Protein AF-A0A0E0MEK2-F1 (afdb_monomer_lite)

InterPro domains:
  IPR038765 Papain-like cysteine peptidase superfamily [SSF54001] (9-73)

Radius of gyration: 19.3 Å; chains: 1; bounding box: 41×40×50 Å

Secondary structure (DSSP, 8-state):
-HIIIIITT-S--STT--------PPPSSGGGHHHHHHHHHHH--SSS-----GGGHHHHHHHHHHHHHT-TT-SS-HHHHHTT-S--TT---

pLDDT: mean 82.08, std 12.11, range [51.38, 95.19]

Organism: Oryza punctata (NCBI:txid4537)

Structure (mmCIF, N/CA/C/O backbone):
data_AF-A0A0E0MEK2-F1
#
_entry.id   AF-A0A0E0MEK2-F1
#
loop_
_atom_site.group_PDB
_atom_site.id
_atom_site.type_symbol
_atom_site.label_atom_id
_atom_site.label_alt_id
_atom_site.label_comp_id
_atom_site.label_asym_id
_atom_site.label_entity_id
_atom_site.label_seq_id
_atom_site.pdbx_PDB_ins_code
_atom_site.Cartn_x
_atom_site.Cartn_y
_atom_site.Cartn_z
_atom_site.occupancy
_atom_site.B_iso_or_equiv
_atom_site.auth_seq_id
_atom_site.auth_comp_id
_atom_site.auth_asym_id
_atom_site.auth_atom_id
_atom_site.pdbx_PDB_model_num
ATOM 1 N N . MET A 1 1 ? 8.081 19.210 16.346 1.00 53.03 1 MET A N 1
ATOM 2 C CA . MET A 1 1 ? 7.521 19.427 14.987 1.00 53.03 1 MET A CA 1
ATOM 3 C C . MET A 1 1 ? 6.023 19.134 14.964 1.00 53.03 1 MET A C 1
ATOM 5 O O . MET A 1 1 ? 5.271 20.027 14.603 1.00 53.03 1 MET A O 1
ATOM 9 N N . TRP A 1 2 ? 5.589 17.962 15.448 1.00 58.62 2 TRP A N 1
ATOM 10 C CA . TRP A 1 2 ? 4.176 17.586 15.629 1.00 58.62 2 TRP A CA 1
ATOM 11 C C . TRP A 1 2 ? 3.342 18.592 16.443 1.00 58.62 2 TRP A C 1
ATOM 13 O O . TRP A 1 2 ? 2.335 19.090 15.942 1.00 58.62 2 TRP A O 1
ATOM 23 N N . ASP A 1 3 ? 3.812 18.985 17.633 1.00 63.25 3 ASP A N 1
ATOM 24 C CA . ASP A 1 3 ? 3.083 19.932 18.499 1.00 63.25 3 ASP A CA 1
ATOM 25 C C . ASP A 1 3 ? 2.894 21.309 17.861 1.00 63.25 3 ASP A C 1
ATOM 27 O O . ASP A 1 3 ? 1.863 21.962 18.014 1.00 63.25 3 ASP A O 1
ATOM 31 N N . ARG A 1 4 ? 3.900 21.738 17.094 1.00 64.69 4 ARG A N 1
ATOM 32 C CA . ARG A 1 4 ? 3.922 23.051 16.450 1.00 64.69 4 ARG A CA 1
ATOM 33 C C . ARG A 1 4 ? 2.959 23.126 15.260 1.00 64.69 4 ARG A C 1
ATOM 35 O O . ARG A 1 4 ? 2.414 24.197 15.022 1.00 64.69 4 ARG A O 1
ATOM 42 N N . VAL A 1 5 ? 2.780 22.026 14.524 1.00 65.50 5 VAL A N 1
ATOM 43 C CA . VAL A 1 5 ? 2.014 21.994 13.264 1.00 65.50 5 VAL A CA 1
ATOM 44 C C . VAL A 1 5 ? 0.569 21.532 13.472 1.00 65.50 5 VAL A C 1
ATOM 46 O O . VAL A 1 5 ? -0.328 22.108 12.870 1.00 65.50 5 VAL A O 1
ATOM 49 N N . TYR A 1 6 ? 0.323 20.544 14.339 1.00 63.66 6 TYR A N 1
ATOM 50 C CA . TYR A 1 6 ? -0.995 19.902 14.449 1.00 63.66 6 TYR A CA 1
ATOM 51 C C . TYR A 1 6 ? -1.718 20.164 15.775 1.00 63.66 6 TYR A C 1
ATOM 53 O O . TYR A 1 6 ? -2.938 20.309 15.787 1.00 63.66 6 TYR A O 1
ATOM 61 N N . MET A 1 7 ? -1.002 20.259 16.902 1.00 62.03 7 MET A N 1
ATOM 62 C CA . MET A 1 7 ? -1.658 20.422 18.211 1.00 62.03 7 MET A CA 1
ATOM 63 C C . MET A 1 7 ? -2.117 21.862 18.475 1.00 62.03 7 MET A C 1
ATOM 65 O O . MET A 1 7 ? -3.088 22.069 19.192 1.00 62.03 7 MET A O 1
ATOM 69 N N . ARG A 1 8 ? -1.468 22.868 17.871 1.00 65.56 8 ARG A N 1
ATOM 70 C CA . ARG A 1 8 ? -1.746 24.288 18.156 1.00 65.56 8 ARG A CA 1
ATOM 71 C C . ARG A 1 8 ? -3.130 24.770 17.688 1.00 65.56 8 ARG A C 1
ATOM 73 O O . ARG A 1 8 ? -3.636 25.748 18.227 1.00 65.56 8 ARG A O 1
ATOM 80 N N . SER A 1 9 ? -3.731 24.101 16.704 1.00 67.19 9 SER A N 1
ATOM 81 C CA . SER A 1 9 ? -5.062 24.409 16.148 1.00 67.19 9 SER A CA 1
ATOM 82 C C . SER A 1 9 ? -6.107 23.317 16.414 1.00 67.19 9 SER A C 1
ATOM 84 O O . SER A 1 9 ? -7.297 23.529 16.171 1.00 67.19 9 SER A O 1
ATOM 86 N N . SER A 1 10 ? -5.695 22.151 16.919 1.00 69.69 10 SER A N 1
ATOM 87 C CA . SER A 1 10 ? -6.596 21.033 17.190 1.00 69.69 10 SER A CA 1
ATOM 88 C C . SER A 1 10 ? -7.266 21.180 18.557 1.00 69.69 10 SER A C 1
ATOM 90 O O . SER A 1 10 ? -6.603 21.262 19.585 1.00 69.69 10 SER A O 1
ATOM 92 N N . LYS A 1 11 ? -8.603 21.110 18.589 1.00 72.94 11 LYS A N 1
ATOM 93 C CA . LYS A 1 11 ? -9.381 20.961 19.838 1.00 72.94 11 LYS A CA 1
ATOM 94 C C . LYS A 1 11 ? -9.341 19.532 20.399 1.0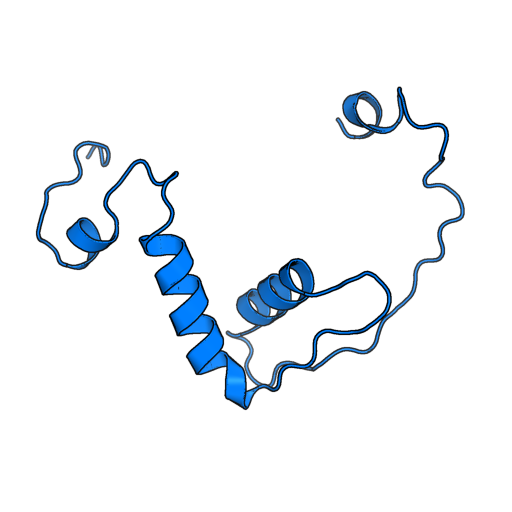0 72.94 11 LYS A C 1
ATOM 96 O O . LYS A 1 11 ? -9.966 19.252 21.419 1.00 72.94 11 LYS A O 1
ATOM 101 N N . LYS A 1 12 ? -8.690 18.603 19.694 1.00 72.25 12 LYS A N 1
ATOM 102 C CA . LYS A 1 12 ? -8.588 17.190 20.059 1.00 72.25 12 LYS A CA 1
ATOM 103 C C . LYS A 1 12 ? -7.169 16.894 20.517 1.00 72.25 12 LYS A C 1
ATOM 105 O O . LYS A 1 12 ? -6.205 17.154 19.797 1.00 72.25 12 LYS A O 1
ATOM 110 N N . THR A 1 13 ? -7.081 16.359 21.723 1.00 73.06 13 THR A N 1
ATOM 111 C CA . THR A 1 13 ? -5.845 15.880 22.331 1.00 73.06 13 THR A CA 1
ATOM 112 C C . THR A 1 13 ? -5.592 14.451 21.826 1.00 73.06 13 THR A C 1
ATOM 114 O O . THR A 1 13 ? -6.552 13.736 21.550 1.00 73.06 13 THR A O 1
ATOM 117 N N . ILE A 1 14 ? -4.333 14.040 21.641 1.00 76.62 14 ILE A N 1
ATOM 118 C CA . ILE A 1 14 ? -4.005 12.641 21.284 1.00 76.62 14 ILE A CA 1
ATOM 119 C C . ILE A 1 14 ? -3.971 11.730 22.519 1.00 76.62 14 ILE A C 1
ATOM 121 O O . ILE A 1 14 ? -3.830 10.514 22.411 1.00 76.62 14 ILE A O 1
ATOM 125 N N . GLN A 1 15 ? -4.060 12.326 23.706 1.00 78.94 15 GLN A N 1
ATOM 126 C CA . GLN A 1 15 ? -4.085 11.626 24.976 1.00 78.94 15 GLN A CA 1
ATOM 127 C C . GLN A 1 15 ? -5.376 10.798 25.072 1.00 78.94 15 GLN A C 1
ATOM 129 O O . GLN A 1 15 ? -6.436 11.229 24.622 1.00 78.94 15 GLN A O 1
ATOM 134 N N . ASN A 1 16 ? -5.285 9.616 25.684 1.00 83.25 16 ASN A N 1
ATOM 135 C CA . ASN A 1 16 ? -6.395 8.672 25.889 1.00 83.25 16 ASN A CA 1
ATOM 136 C C . ASN A 1 16 ? -6.936 7.974 24.626 1.00 83.25 16 ASN A C 1
ATOM 138 O O . ASN A 1 16 ? -7.995 7.352 24.692 1.00 83.25 16 ASN A O 1
ATOM 142 N N . TYR A 1 17 ? -6.227 8.020 23.494 1.00 83.50 17 TYR A N 1
ATOM 143 C CA . TYR A 1 17 ? -6.532 7.108 22.389 1.00 83.50 17 TYR A CA 1
ATOM 144 C C . TYR A 1 17 ? -6.060 5.690 22.737 1.00 83.50 17 TYR A C 1
ATOM 146 O O . TYR A 1 17 ? -4.914 5.523 23.164 1.00 83.50 17 TYR A O 1
ATOM 154 N N . PRO A 1 18 ? -6.911 4.664 22.564 1.00 86.50 18 PRO A N 1
ATOM 155 C CA . PRO A 1 18 ? -6.511 3.294 22.828 1.00 86.50 18 PRO A CA 1
ATOM 156 C C . PRO A 1 18 ? -5.466 2.844 21.804 1.00 86.50 18 PRO A C 1
ATOM 158 O O . PRO A 1 18 ? -5.620 3.055 20.600 1.00 86.50 18 PRO A O 1
ATOM 161 N N . LEU A 1 19 ? -4.416 2.183 22.289 1.00 87.75 19 LEU A N 1
ATOM 162 C CA . LEU A 1 19 ? -3.521 1.411 21.437 1.00 87.75 19 LEU A CA 1
ATOM 163 C C . LEU A 1 19 ? -4.178 0.059 21.191 1.00 87.75 19 LEU A C 1
ATOM 165 O O . LEU A 1 19 ? -4.330 -0.740 22.114 1.00 87.75 19 LEU A O 1
ATOM 169 N N . ILE A 1 20 ? -4.597 -0.171 19.953 1.00 87.81 20 ILE A N 1
ATOM 170 C CA . ILE A 1 20 ? -5.238 -1.417 19.543 1.00 87.81 20 ILE A CA 1
ATOM 171 C C . ILE A 1 20 ? -4.312 -2.191 18.613 1.00 87.81 20 ILE A C 1
ATOM 173 O O . ILE A 1 20 ? -3.673 -1.615 17.732 1.00 87.81 20 ILE A O 1
ATOM 177 N N . PHE A 1 21 ? -4.249 -3.503 18.815 1.00 87.38 21 PHE A N 1
ATOM 178 C CA . PHE A 1 21 ? -3.633 -4.419 17.865 1.00 87.38 21 PHE A CA 1
ATOM 179 C C . PHE A 1 21 ? -4.719 -4.913 16.916 1.00 87.38 21 PHE A C 1
ATOM 181 O O . PHE A 1 21 ? -5.765 -5.381 17.363 1.00 87.38 21 PHE A O 1
ATOM 188 N N . ILE A 1 22 ? -4.490 -4.768 15.615 1.00 85.81 22 ILE A N 1
ATOM 189 C CA . ILE A 1 22 ? -5.440 -5.180 14.584 1.00 85.81 22 ILE A CA 1
ATOM 190 C C . ILE A 1 22 ? -4.814 -6.347 13.827 1.00 85.81 22 ILE A C 1
ATOM 192 O O . ILE A 1 22 ? -3.766 -6.190 13.199 1.00 85.81 22 ILE A O 1
ATOM 196 N N . ASP A 1 23 ? -5.455 -7.511 13.891 1.00 85.75 23 ASP A N 1
ATOM 197 C CA . ASP A 1 23 ? -5.008 -8.706 13.178 1.00 85.75 23 ASP A CA 1
ATOM 198 C C . ASP A 1 23 ? -5.308 -8.585 11.684 1.00 85.75 23 ASP A C 1
ATOM 200 O O . ASP A 1 23 ? -6.456 -8.691 11.263 1.00 85.75 23 ASP A O 1
ATOM 204 N N . GLY A 1 24 ? -4.266 -8.362 10.880 1.00 82.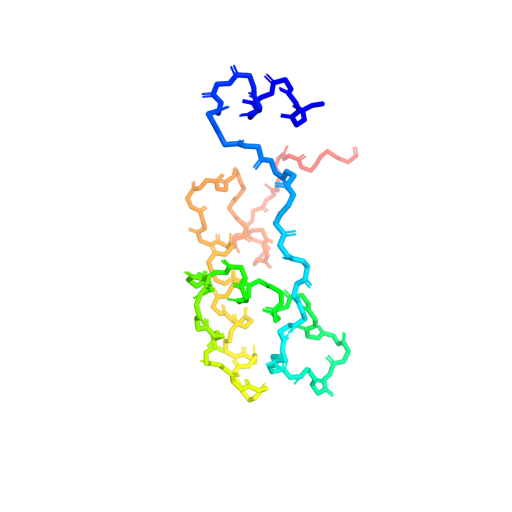44 24 GLY A N 1
ATOM 205 C CA . GLY A 1 24 ? -4.364 -8.225 9.428 1.00 82.44 24 GLY A CA 1
ATOM 206 C C . GLY A 1 24 ? -3.826 -9.416 8.627 1.00 82.44 24 GLY A C 1
ATOM 207 O O . GLY A 1 24 ? -3.203 -10.325 9.188 1.00 82.44 24 GLY A O 1
ATOM 208 N N . PRO A 1 25 ? -4.018 -9.390 7.292 1.00 84.50 25 PRO A N 1
ATOM 209 C CA . PRO A 1 25 ? -3.359 -10.299 6.361 1.00 84.50 25 PRO A CA 1
ATOM 210 C C . PRO A 1 25 ? -1.858 -10.431 6.646 1.00 84.50 25 PRO A C 1
ATOM 212 O O . PRO A 1 25 ? -1.112 -9.448 6.615 1.00 84.50 25 PRO A O 1
ATOM 215 N N .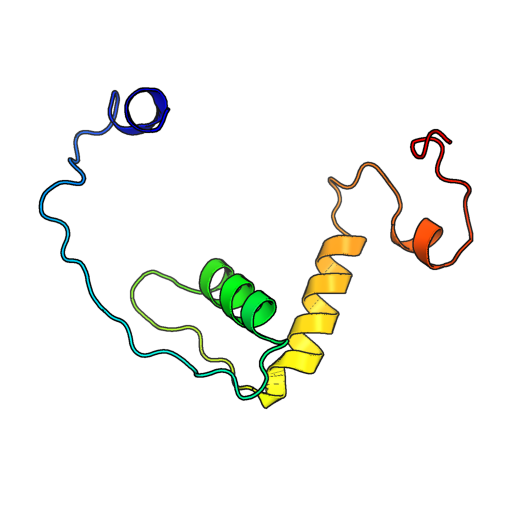 LYS A 1 26 ? -1.405 -11.660 6.909 1.00 86.19 26 LYS A N 1
ATOM 216 C CA . LYS A 1 26 ? 0.013 -11.964 7.128 1.00 86.19 26 LYS A CA 1
ATOM 217 C C . LYS A 1 26 ? 0.709 -12.141 5.784 1.00 86.19 26 LYS A C 1
ATOM 219 O O . LYS A 1 26 ? 0.178 -12.774 4.874 1.00 86.19 26 LYS A O 1
ATOM 224 N N . GLN A 1 27 ? 1.909 -11.587 5.667 1.00 87.50 27 GLN A N 1
ATOM 225 C CA . GLN A 1 27 ? 2.763 -11.843 4.514 1.00 87.50 27 GLN A CA 1
ATOM 226 C C . GLN A 1 27 ? 3.319 -13.270 4.571 1.00 87.50 27 GLN A C 1
ATOM 228 O O . GLN A 1 27 ? 3.748 -13.737 5.627 1.00 87.50 27 GLN A O 1
ATOM 233 N N . ASP A 1 28 ? 3.358 -13.935 3.426 1.00 88.56 28 ASP A N 1
ATOM 234 C CA . ASP A 1 28 ? 3.971 -15.253 3.234 1.00 88.56 28 ASP A CA 1
ATOM 235 C C . ASP A 1 28 ? 5.444 -15.158 2.787 1.00 88.56 28 ASP A C 1
ATOM 237 O O . ASP A 1 28 ? 6.187 -16.137 2.837 1.00 88.56 28 ASP A O 1
ATOM 241 N N . ASN A 1 29 ? 5.888 -13.963 2.385 1.00 89.31 29 ASN A N 1
ATOM 242 C CA . ASN A 1 29 ? 7.235 -13.688 1.902 1.00 89.31 29 ASN A CA 1
ATOM 243 C C . ASN A 1 29 ? 7.824 -12.438 2.567 1.00 89.31 29 ASN A C 1
ATOM 245 O O . ASN A 1 29 ? 7.239 -11.353 2.541 1.00 89.31 29 ASN A O 1
ATOM 249 N N . ILE A 1 30 ? 9.047 -12.567 3.089 1.00 90.12 30 ILE A N 1
ATOM 250 C CA . ILE A 1 30 ? 9.781 -11.488 3.767 1.00 90.12 30 ILE A CA 1
ATOM 251 C C . ILE A 1 30 ? 9.993 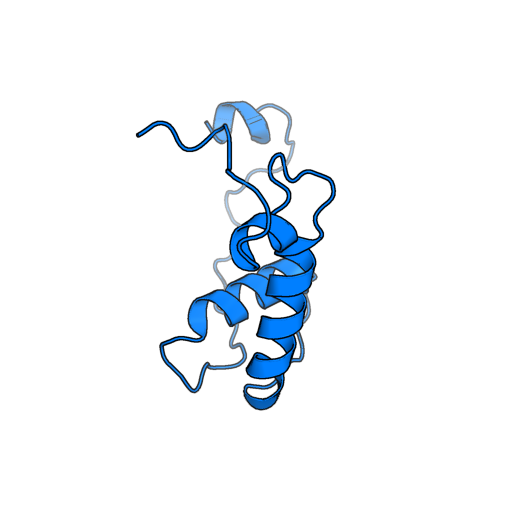-10.242 2.892 1.00 90.12 30 ILE A C 1
ATOM 253 O O . ILE A 1 30 ? 10.123 -9.136 3.409 1.00 90.12 30 ILE A O 1
ATOM 257 N N . ARG A 1 31 ? 10.000 -10.392 1.562 1.00 91.56 31 ARG A N 1
ATOM 258 C CA . ARG A 1 31 ? 10.223 -9.288 0.614 1.00 91.56 31 ARG A CA 1
ATOM 259 C C . ARG A 1 31 ? 8.960 -8.480 0.310 1.00 91.56 31 ARG A C 1
ATOM 261 O O . ARG A 1 31 ? 9.046 -7.499 -0.427 1.00 91.56 31 ARG A O 1
ATOM 268 N N . TYR A 1 32 ? 7.795 -8.886 0.818 1.00 91.31 32 TYR A N 1
ATOM 269 C CA . TYR A 1 32 ? 6.515 -8.248 0.495 1.00 91.31 32 TYR A CA 1
ATOM 270 C C . TYR A 1 32 ? 6.032 -7.230 1.528 1.00 91.31 32 TYR A C 1
ATOM 272 O O . TYR A 1 32 ? 5.076 -6.512 1.241 1.00 91.31 32 TYR A O 1
ATOM 280 N N . CYS A 1 33 ? 6.732 -7.069 2.655 1.00 91.06 33 CYS A N 1
ATOM 281 C CA . CYS A 1 33 ? 6.338 -6.153 3.733 1.00 91.06 33 CYS A CA 1
ATOM 282 C C . CYS A 1 33 ? 6.025 -4.732 3.256 1.00 91.06 33 CYS A C 1
ATOM 284 O O . CYS A 1 33 ? 4.999 -4.167 3.628 1.00 91.06 33 CYS A O 1
ATOM 286 N N . GLY A 1 34 ? 6.851 -4.176 2.366 1.00 92.19 34 GLY A N 1
ATOM 287 C CA . GLY A 1 34 ? 6.628 -2.842 1.809 1.00 92.19 34 GLY A CA 1
ATOM 288 C C . GLY A 1 34 ? 5.334 -2.734 0.998 1.00 92.19 34 GLY A C 1
ATOM 289 O O . GLY A 1 34 ? 4.636 -1.729 1.089 1.00 92.19 34 GLY A O 1
ATOM 290 N N . PHE A 1 35 ? 4.964 -3.775 0.247 1.00 92.06 35 PHE A N 1
ATOM 291 C CA . PHE A 1 35 ? 3.730 -3.776 -0.543 1.00 92.06 35 PHE A CA 1
ATOM 292 C C . PHE A 1 35 ? 2.486 -3.911 0.336 1.00 92.06 35 PHE A C 1
ATOM 294 O O . PHE A 1 35 ? 1.504 -3.214 0.086 1.00 92.06 35 PHE A O 1
ATOM 301 N N . TYR A 1 36 ? 2.548 -4.738 1.385 1.00 91.62 36 TYR A N 1
ATOM 302 C CA . TYR A 1 36 ? 1.484 -4.827 2.389 1.00 91.62 36 TYR A CA 1
ATOM 303 C C . TYR A 1 36 ? 1.286 -3.473 3.073 1.00 91.62 36 TYR A C 1
ATOM 305 O O . TYR A 1 36 ? 0.174 -2.957 3.087 1.00 91.62 36 TYR A O 1
ATOM 313 N N . MET A 1 37 ? 2.368 -2.848 3.552 1.00 91.00 37 MET A N 1
ATOM 314 C CA . MET A 1 37 ? 2.315 -1.527 4.189 1.00 91.00 37 MET A CA 1
ATOM 315 C C . MET A 1 37 ? 1.703 -0.462 3.275 1.00 91.00 37 MET A C 1
ATOM 317 O O . MET A 1 37 ? 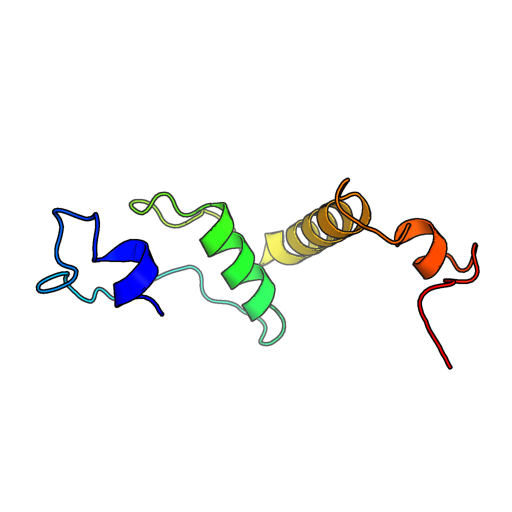0.808 0.264 3.701 1.00 91.00 37 MET A O 1
ATOM 321 N N . LEU A 1 38 ? 2.135 -0.388 2.011 1.00 92.50 38 LEU A N 1
ATOM 322 C CA . LEU A 1 38 ? 1.578 0.567 1.048 1.00 92.50 38 LEU A CA 1
ATOM 323 C C . LEU A 1 38 ? 0.084 0.334 0.805 1.00 92.50 38 LEU A C 1
ATOM 325 O O . LEU A 1 38 ? -0.665 1.299 0.683 1.00 92.50 38 LEU A O 1
ATOM 329 N N . LYS A 1 39 ? -0.365 -0.924 0.769 1.00 90.88 39 LYS A N 1
ATOM 330 C CA . LYS A 1 39 ? -1.784 -1.245 0.592 1.00 90.88 39 LYS A CA 1
ATOM 331 C C . LYS A 1 39 ? -2.623 -0.959 1.822 1.00 90.88 39 LYS A C 1
ATOM 333 O O . LYS A 1 39 ? -3.728 -0.448 1.666 1.00 90.88 39 LYS A O 1
ATOM 338 N N . PHE A 1 40 ? -2.098 -1.211 3.017 1.00 90.06 40 PHE A N 1
ATOM 339 C CA . PHE A 1 40 ? -2.760 -0.798 4.250 1.00 90.06 40 PHE A CA 1
ATOM 340 C C . PHE A 1 40 ? -2.939 0.716 4.302 1.00 90.06 40 PHE A C 1
ATOM 342 O O . PHE A 1 40 ? -4.044 1.180 4.547 1.00 90.06 40 PHE A O 1
ATOM 349 N N . VAL A 1 41 ? -1.900 1.488 3.983 1.00 89.56 41 VAL A N 1
ATOM 350 C CA . VAL A 1 41 ? -2.000 2.955 3.948 1.00 89.56 41 VAL A CA 1
ATOM 351 C C . VAL A 1 41 ? -2.965 3.445 2.862 1.00 89.56 41 VAL A C 1
ATOM 353 O O . VAL A 1 41 ? -3.689 4.407 3.091 1.00 89.56 41 VAL A O 1
ATOM 356 N N . GLU A 1 42 ? -2.990 2.807 1.688 1.00 89.62 42 GLU A N 1
ATOM 357 C CA . GLU A 1 42 ? -3.850 3.226 0.570 1.00 89.62 42 GLU A CA 1
ATOM 358 C C . GLU A 1 42 ? -5.338 2.925 0.806 1.00 89.62 42 GLU A C 1
ATOM 360 O O . GLU A 1 42 ? -6.187 3.688 0.353 1.00 89.62 42 GLU A O 1
ATOM 365 N N . LEU A 1 43 ? -5.664 1.811 1.467 1.00 88.19 43 LEU A N 1
ATOM 366 C CA . LEU A 1 43 ? -7.027 1.269 1.487 1.00 88.19 43 LEU A CA 1
ATOM 367 C C . LEU A 1 43 ? -7.704 1.305 2.861 1.00 88.19 43 LEU A C 1
ATOM 369 O O . LEU A 1 43 ? -8.910 1.082 2.934 1.00 88.19 43 LEU A O 1
ATOM 373 N N . TRP A 1 44 ? -6.967 1.527 3.951 1.00 88.56 44 TRP A N 1
ATOM 374 C CA . TRP A 1 44 ? -7.552 1.463 5.286 1.00 88.56 44 TRP A CA 1
ATOM 375 C C . TRP A 1 44 ? -8.405 2.701 5.586 1.00 88.56 44 TRP A C 1
ATOM 377 O O . TRP A 1 44 ? -7.911 3.824 5.656 1.00 88.56 44 TRP A O 1
ATOM 387 N N . ASP A 1 45 ? -9.696 2.478 5.822 1.00 87.56 45 ASP A N 1
ATOM 388 C CA . ASP A 1 45 ? -10.685 3.507 6.173 1.00 87.56 45 ASP A CA 1
ATOM 389 C C . ASP A 1 45 ? -10.783 3.768 7.693 1.00 87.56 45 ASP A C 1
ATOM 391 O O . ASP A 1 45 ? -11.671 4.487 8.159 1.00 87.56 45 ASP A O 1
ATOM 395 N N . GLY A 1 46 ? -9.898 3.156 8.486 1.00 83.81 46 GLY A N 1
ATOM 396 C CA . GLY A 1 46 ? -9.928 3.190 9.949 1.00 83.81 46 GLY A CA 1
ATOM 397 C C . GLY A 1 46 ? -10.932 2.227 10.595 1.00 83.81 46 GLY A C 1
ATOM 398 O O . GLY A 1 46 ? -10.990 2.169 11.821 1.00 83.81 46 GLY A O 1
ATOM 399 N N . LYS A 1 47 ? -11.709 1.464 9.812 1.00 83.94 47 LYS A N 1
ATOM 400 C CA . LYS A 1 47 ? -12.746 0.539 10.305 1.00 83.94 47 LYS A CA 1
ATOM 401 C C . LYS A 1 47 ? -12.540 -0.891 9.822 1.00 83.94 47 LYS A C 1
ATOM 403 O O . LYS A 1 47 ? -12.611 -1.817 10.622 1.00 83.94 47 LYS A O 1
ATOM 408 N N . GLN A 1 48 ? -12.300 -1.069 8.528 1.00 81.69 48 GLN A N 1
ATOM 409 C CA . GLN A 1 48 ? -12.169 -2.361 7.871 1.00 81.69 48 GLN A CA 1
ATOM 410 C C . GLN A 1 48 ? -10.751 -2.549 7.355 1.00 81.69 48 GLN A C 1
ATOM 412 O O . GLN A 1 48 ? -10.158 -1.656 6.746 1.00 81.69 48 GLN A O 1
ATOM 417 N N . LEU A 1 49 ? -10.208 -3.740 7.588 1.00 83.81 49 LEU A N 1
ATOM 418 C CA . LEU A 1 49 ? -8.941 -4.106 6.988 1.00 83.81 49 LEU A CA 1
ATOM 419 C C . LEU A 1 49 ? -9.105 -4.253 5.473 1.00 83.81 49 LEU A C 1
ATOM 421 O O . LEU A 1 49 ? -10.071 -4.870 5.018 1.00 83.81 49 LEU A O 1
ATOM 425 N N . PRO A 1 50 ? -8.156 -3.729 4.687 1.00 82.31 50 PRO A N 1
ATOM 426 C CA . PRO A 1 50 ? -8.125 -3.947 3.254 1.00 82.31 50 PRO A CA 1
ATOM 427 C C . PRO A 1 50 ? -8.153 -5.433 2.903 1.00 82.31 50 PRO A C 1
ATOM 429 O O . PRO A 1 50 ? -7.333 -6.213 3.388 1.00 82.31 50 PRO A O 1
ATOM 432 N N . ALA A 1 51 ? -9.078 -5.803 2.022 1.00 82.94 51 ALA A N 1
ATOM 433 C CA . ALA A 1 51 ? -9.186 -7.155 1.497 1.00 82.94 51 ALA A CA 1
ATOM 434 C C . ALA A 1 51 ? -8.222 -7.331 0.313 1.00 82.94 51 ALA A C 1
ATOM 436 O O . ALA A 1 51 ? -8.509 -6.901 -0.804 1.00 82.94 51 ALA A O 1
ATOM 437 N N . PHE A 1 52 ? -7.063 -7.935 0.567 1.00 87.50 52 PHE A N 1
ATOM 438 C CA . PHE A 1 52 ? -6.162 -8.451 -0.463 1.00 87.50 52 PHE A CA 1
ATOM 439 C C . PHE A 1 52 ? -5.439 -9.693 0.057 1.00 87.50 52 PHE A C 1
ATOM 441 O O . PHE A 1 52 ? -5.157 -9.812 1.249 1.00 87.50 52 PHE A O 1
ATOM 448 N N . GLU A 1 53 ? -5.123 -10.606 -0.852 1.00 88.62 53 GLU A N 1
ATOM 449 C CA . GLU A 1 53 ? -4.490 -11.885 -0.552 1.00 88.62 53 GLU A CA 1
ATOM 450 C C . GLU A 1 53 ? -3.017 -11.889 -0.994 1.00 88.62 53 GLU A C 1
ATOM 452 O O . GLU A 1 53 ? -2.635 -11.139 -1.902 1.00 88.62 53 GLU A O 1
ATOM 457 N N . PRO A 1 54 ? -2.166 -12.779 -0.447 1.00 88.62 54 PRO A N 1
ATOM 458 C CA . PRO A 1 54 ? -0.777 -12.911 -0.896 1.00 88.62 54 PRO A CA 1
ATOM 459 C C . PRO A 1 54 ? -0.640 -13.134 -2.414 1.00 88.62 54 PRO A C 1
ATOM 461 O O . PRO A 1 54 ? 0.261 -12.592 -3.060 1.00 88.62 54 PRO A O 1
ATOM 464 N N . ARG A 1 55 ? -1.597 -13.849 -3.023 1.00 90.56 55 ARG A N 1
ATOM 465 C CA . ARG A 1 55 ? -1.656 -14.077 -4.480 1.00 90.56 55 ARG A CA 1
ATOM 466 C C . ARG A 1 55 ? -1.840 -12.801 -5.310 1.00 90.56 55 ARG A C 1
ATOM 468 O O . ARG A 1 55 ? -1.514 -12.804 -6.495 1.00 90.56 55 ARG A O 1
ATOM 475 N N . ASP A 1 56 ? -2.332 -11.717 -4.711 1.00 92.00 56 ASP A N 1
ATOM 476 C CA . ASP A 1 56 ? -2.567 -10.444 -5.398 1.00 92.00 56 ASP A CA 1
ATOM 477 C C . ASP A 1 56 ? -1.293 -9.588 -5.471 1.00 92.00 56 ASP A C 1
ATOM 479 O O . ASP A 1 56 ? -1.184 -8.685 -6.309 1.00 92.00 56 ASP A O 1
ATOM 483 N N . ILE A 1 57 ? -0.290 -9.887 -4.637 1.00 92.25 57 ILE A N 1
ATOM 484 C CA . ILE A 1 57 ? 0.939 -9.097 -4.496 1.00 92.25 57 ILE A CA 1
ATOM 485 C C . ILE A 1 57 ? 1.702 -8.900 -5.814 1.00 92.25 57 ILE A C 1
ATOM 487 O O . ILE A 1 57 ? 2.125 -7.769 -6.082 1.00 92.25 57 ILE A O 1
ATOM 491 N N . PRO A 1 58 ? 1.859 -9.908 -6.696 1.00 93.25 58 PRO A N 1
ATOM 492 C CA . PRO A 1 58 ? 2.496 -9.698 -7.994 1.00 93.25 58 PRO A CA 1
ATOM 493 C C . PRO A 1 58 ? 1.797 -8.631 -8.849 1.00 93.25 58 PRO A C 1
ATOM 495 O O . PRO A 1 58 ? 2.466 -7.832 -9.508 1.00 93.25 58 PRO A O 1
ATOM 498 N N . ASN A 1 59 ? 0.463 -8.577 -8.821 1.00 95.19 59 ASN A N 1
ATOM 499 C CA . ASN A 1 59 ? -0.312 -7.583 -9.565 1.00 95.19 59 ASN A CA 1
ATOM 500 C C . ASN A 1 59 ? -0.278 -6.217 -8.876 1.00 95.19 59 ASN A C 1
ATOM 502 O O . ASN A 1 59 ? -0.089 -5.198 -9.539 1.00 95.19 59 ASN A O 1
ATOM 506 N N . ILE A 1 60 ? -0.354 -6.193 -7.544 1.00 93.56 60 ILE A N 1
ATOM 507 C CA . ILE A 1 60 ? -0.171 -4.984 -6.735 1.00 93.56 60 ILE A CA 1
ATOM 508 C C . ILE A 1 60 ? 1.180 -4.329 -7.040 1.00 93.56 60 ILE A C 1
ATOM 510 O O . ILE A 1 60 ? 1.231 -3.126 -7.290 1.00 93.56 60 ILE A O 1
ATOM 514 N N . LYS A 1 61 ? 2.263 -5.111 -7.105 1.00 94.31 61 LYS A N 1
ATOM 515 C CA . LYS A 1 61 ? 3.600 -4.625 -7.470 1.00 94.31 61 LYS A CA 1
ATOM 516 C C . LYS A 1 61 ? 3.606 -3.964 -8.850 1.00 94.31 61 LYS A C 1
ATOM 518 O O . LYS A 1 61 ? 4.149 -2.871 -8.987 1.00 94.31 61 LYS A O 1
ATOM 523 N N . LYS A 1 62 ? 2.994 -4.600 -9.858 1.00 94.69 62 LYS A N 1
ATOM 524 C CA . LYS A 1 62 ? 2.884 -4.052 -11.225 1.00 94.69 62 LYS A CA 1
ATOM 525 C C . LYS A 1 62 ? 2.106 -2.732 -11.253 1.00 94.69 62 LYS A C 1
ATOM 527 O O . LYS A 1 62 ? 2.522 -1.787 -11.917 1.00 94.69 62 LYS A O 1
ATOM 532 N N . LEU A 1 63 ? 1.007 -2.643 -10.509 1.00 94.25 63 LEU A N 1
ATOM 533 C CA . LEU A 1 63 ? 0.198 -1.424 -10.437 1.00 94.25 63 LEU A CA 1
ATOM 534 C C . LEU A 1 63 ? 0.939 -0.292 -9.723 1.00 94.25 63 LEU A C 1
ATOM 536 O O . LEU A 1 63 ? 0.921 0.841 -10.196 1.00 94.25 63 LEU A O 1
ATOM 540 N N . LEU A 1 64 ? 1.608 -0.589 -8.607 1.00 93.25 64 LEU A N 1
ATOM 541 C CA . LEU A 1 64 ? 2.361 0.406 -7.846 1.00 93.25 64 LEU A CA 1
ATOM 542 C C . LEU A 1 64 ? 3.554 0.937 -8.639 1.00 93.25 64 LEU A C 1
ATOM 544 O O . LEU A 1 64 ? 3.748 2.149 -8.676 1.00 93.25 64 LEU A O 1
ATOM 548 N N . ILE A 1 65 ? 4.308 0.067 -9.324 1.00 92.50 65 ILE A N 1
ATOM 549 C CA . ILE A 1 65 ? 5.412 0.536 -10.166 1.00 92.50 65 ILE A CA 1
ATOM 550 C C . ILE A 1 65 ? 4.886 1.368 -11.337 1.00 92.50 65 ILE A C 1
ATOM 552 O O . ILE A 1 65 ? 5.424 2.435 -11.598 1.00 92.50 65 ILE A O 1
ATOM 556 N N . HIS A 1 66 ? 3.789 0.962 -11.982 1.00 92.31 66 HIS A N 1
ATOM 557 C CA . HIS A 1 66 ? 3.183 1.762 -13.044 1.00 92.31 66 HIS A CA 1
ATOM 558 C C . HIS A 1 66 ? 2.764 3.146 -12.531 1.00 92.31 66 HIS A C 1
ATOM 560 O O . HIS A 1 66 ? 3.158 4.147 -13.120 1.00 92.31 66 HIS A O 1
ATOM 566 N N . LYS A 1 67 ? 2.038 3.214 -11.403 1.00 92.44 67 LYS A N 1
ATOM 567 C CA . LYS A 1 67 ? 1.644 4.478 -10.755 1.00 92.44 67 LYS A CA 1
ATOM 568 C C . LYS A 1 67 ? 2.854 5.361 -10.444 1.00 92.44 67 LYS A C 1
ATOM 570 O O . LYS A 1 67 ? 2.805 6.556 -10.708 1.00 92.44 67 LYS A O 1
ATOM 575 N N . MET A 1 68 ? 3.928 4.778 -9.907 1.00 91.69 68 MET A N 1
ATOM 576 C CA . MET A 1 68 ? 5.170 5.494 -9.610 1.00 91.69 68 MET A CA 1
ATOM 577 C C . MET A 1 68 ? 5.795 6.066 -10.884 1.00 91.69 68 MET A C 1
ATOM 579 O O . MET A 1 68 ? 6.170 7.231 -10.909 1.00 91.69 68 MET A O 1
ATOM 583 N N . LEU A 1 69 ? 5.887 5.269 -11.950 1.00 92.06 69 LEU A N 1
ATOM 584 C CA . LEU A 1 69 ? 6.515 5.666 -13.209 1.00 92.06 69 LEU A CA 1
ATOM 585 C C . LEU A 1 69 ? 5.694 6.705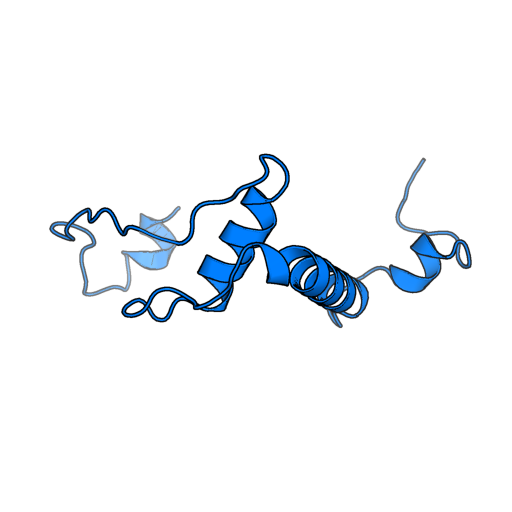 -13.979 1.00 92.06 69 LEU A C 1
ATOM 587 O O . LEU A 1 69 ? 6.268 7.604 -14.591 1.00 92.06 69 LEU A O 1
ATOM 591 N N . SER A 1 70 ? 4.365 6.610 -13.925 1.00 89.31 70 SER A N 1
ATOM 592 C CA . SER A 1 70 ? 3.439 7.503 -14.625 1.00 89.31 70 SER A CA 1
ATOM 593 C C . SER A 1 70 ? 2.997 8.711 -13.792 1.00 89.31 70 SER A C 1
ATOM 595 O O . SER A 1 70 ? 2.083 9.427 -14.201 1.00 89.31 70 SER A O 1
ATOM 597 N N . PHE A 1 71 ? 3.563 8.922 -12.601 1.00 93.69 71 PHE A N 1
ATOM 598 C CA . PHE A 1 71 ? 3.143 10.012 -11.728 1.00 93.69 71 PHE A CA 1
ATOM 599 C C . PHE A 1 71 ? 3.468 11.375 -12.356 1.00 93.69 71 PHE A C 1
ATOM 601 O O . PHE A 1 71 ? 4.619 11.670 -12.667 1.00 93.69 71 PHE A O 1
ATOM 608 N N . GLN A 1 72 ? 2.453 12.230 -12.513 1.00 90.69 72 GLN A N 1
ATOM 609 C CA . GLN A 1 72 ? 2.588 13.539 -13.170 1.00 90.69 72 GLN A CA 1
ATOM 610 C C . GLN A 1 72 ? 3.533 14.499 -12.429 1.00 90.69 72 GLN A C 1
ATOM 612 O O . GLN A 1 72 ? 4.097 15.396 -13.042 1.00 90.69 72 GLN A O 1
ATOM 617 N N . GLY A 1 73 ? 3.731 14.301 -11.121 1.00 92.94 73 GLY A N 1
ATOM 618 C CA . GLY A 1 73 ? 4.680 15.081 -10.322 1.00 92.94 73 GLY A CA 1
ATOM 619 C C . GLY A 1 73 ? 6.139 14.627 -10.450 1.00 92.94 73 GLY A C 1
ATOM 620 O O . GLY A 1 73 ? 7.010 15.198 -9.790 1.00 92.94 73 GLY A O 1
ATOM 621 N N . ASN A 1 74 ? 6.428 13.602 -11.256 1.00 91.88 74 ASN A N 1
ATOM 622 C CA . ASN A 1 74 ? 7.798 13.175 -11.501 1.00 91.88 74 ASN A CA 1
ATOM 623 C C . ASN A 1 74 ? 8.567 14.255 -12.265 1.00 91.88 74 ASN A C 1
ATOM 625 O O . ASN A 1 74 ? 8.173 14.679 -13.347 1.00 91.88 74 ASN A O 1
ATOM 629 N N . ARG A 1 75 ? 9.719 14.656 -11.720 1.00 89.62 75 ARG A N 1
ATOM 630 C CA . ARG A 1 75 ? 10.648 15.583 -12.389 1.00 89.62 75 ARG A CA 1
ATOM 631 C C . ARG A 1 75 ? 11.457 14.913 -13.501 1.00 89.62 75 ARG A C 1
ATOM 633 O O . ARG A 1 75 ? 12.003 15.597 -14.356 1.00 89.62 75 ARG A O 1
ATOM 640 N N . VAL A 1 76 ? 11.536 13.586 -13.458 1.00 88.25 76 VAL A N 1
ATOM 641 C CA . VAL A 1 76 ? 12.283 12.742 -14.390 1.00 88.25 76 VAL A CA 1
ATOM 642 C C . VAL A 1 76 ? 11.294 11.842 -15.119 1.00 88.25 76 VAL A C 1
ATOM 644 O O . VAL A 1 76 ? 10.400 11.262 -14.498 1.00 88.25 76 VAL A O 1
ATOM 647 N N . GLN A 1 77 ? 11.457 11.686 -16.434 1.00 85.00 77 GLN A N 1
ATOM 648 C CA . GLN A 1 77 ? 10.673 10.727 -17.213 1.00 85.00 77 GLN A CA 1
ATOM 649 C C . GLN A 1 77 ? 11.188 9.303 -16.967 1.00 85.00 77 GLN A C 1
ATOM 651 O O . GLN A 1 77 ? 11.878 8.720 -17.801 1.00 85.00 77 GLN A O 1
ATOM 656 N N . TRP A 1 78 ? 10.855 8.732 -15.806 1.00 86.50 78 TRP A N 1
ATOM 657 C CA . TRP A 1 78 ? 11.396 7.448 -15.344 1.00 86.50 78 TRP A CA 1
ATOM 658 C C . TRP A 1 78 ? 11.231 6.303 -16.342 1.00 86.50 78 TRP A C 1
ATOM 660 O O . TRP A 1 78 ? 12.120 5.469 -16.462 1.00 86.50 78 TRP A O 1
ATOM 670 N N . MET A 1 79 ? 10.133 6.280 -17.099 1.00 83.88 79 MET A N 1
ATOM 671 C CA . MET A 1 79 ? 9.930 5.304 -18.173 1.00 83.88 79 MET A CA 1
ATOM 672 C C . MET A 1 79 ? 11.044 5.368 -19.223 1.00 83.88 79 MET A C 1
ATOM 674 O O . MET A 1 79 ? 11.575 4.341 -19.632 1.00 83.88 79 MET A O 1
ATOM 678 N N . GLN A 1 80 ? 11.444 6.572 -19.633 1.00 83.31 80 GLN A N 1
ATOM 679 C CA . GLN A 1 80 ? 12.509 6.761 -20.617 1.00 83.31 80 GLN A CA 1
ATOM 680 C C . GLN A 1 80 ? 13.886 6.425 -20.038 1.00 83.31 80 GLN A C 1
ATOM 682 O O . GLN A 1 80 ? 14.689 5.801 -20.730 1.00 83.31 80 GLN A O 1
ATOM 687 N N . VAL A 1 81 ? 14.130 6.772 -18.769 1.00 85.19 81 VAL A N 1
ATOM 688 C CA . VAL A 1 81 ? 15.375 6.441 -18.053 1.00 85.19 81 VAL A CA 1
ATOM 689 C C . VAL A 1 81 ? 15.547 4.929 -17.922 1.00 85.19 81 VAL A C 1
ATOM 691 O O . VAL A 1 81 ? 16.579 4.386 -18.305 1.00 85.19 81 VAL A O 1
ATOM 694 N N . LEU A 1 82 ? 14.519 4.223 -17.445 1.00 84.38 82 LEU A N 1
ATOM 695 C CA . LEU A 1 82 ? 14.569 2.772 -17.248 1.00 84.38 82 LEU A CA 1
ATOM 696 C C . LEU A 1 82 ? 14.651 1.991 -18.564 1.00 84.38 82 LEU A C 1
ATOM 698 O O . LEU A 1 82 ? 15.220 0.904 -18.592 1.00 84.38 82 LEU A O 1
ATOM 702 N N . TRP A 1 83 ? 14.109 2.539 -19.655 1.00 81.88 83 TRP A N 1
ATOM 703 C CA . TRP A 1 83 ? 14.249 1.964 -20.994 1.00 81.88 83 TRP A CA 1
ATOM 704 C C . TRP A 1 83 ? 15.508 2.420 -21.743 1.00 81.88 83 TRP A C 1
ATOM 706 O O . TRP A 1 83 ? 15.662 2.076 -22.914 1.00 81.88 83 TRP A O 1
ATOM 716 N N . GLY A 1 84 ? 16.408 3.167 -21.092 1.00 69.19 84 GLY A N 1
ATOM 717 C CA . GLY A 1 84 ? 17.695 3.577 -21.660 1.00 69.19 84 GLY A CA 1
ATOM 718 C C . GLY A 1 84 ? 17.586 4.559 -22.830 1.00 69.19 84 GLY A C 1
ATOM 719 O O . GLY A 1 84 ? 18.489 4.621 -23.658 1.00 69.19 84 GLY A O 1
ATOM 720 N N . LYS A 1 85 ? 16.475 5.301 -22.941 1.00 63.03 85 LYS A N 1
ATOM 721 C CA . LYS A 1 85 ? 16.182 6.169 -24.096 1.00 63.03 85 LYS A CA 1
ATOM 722 C C . LYS A 1 85 ? 16.539 7.647 -23.895 1.00 63.03 85 LYS A C 1
ATOM 724 O O . LYS A 1 85 ? 16.447 8.403 -24.858 1.00 63.03 85 LYS A O 1
ATOM 729 N N . GLN A 1 86 ? 16.957 8.075 -22.700 1.00 55.88 86 GLN A N 1
ATOM 730 C CA . GLN A 1 86 ? 17.412 9.452 -22.466 1.00 55.88 86 GLN A CA 1
ATOM 731 C C . GLN A 1 86 ? 18.491 9.528 -21.371 1.00 55.88 86 GLN A C 1
ATOM 733 O O . GLN A 1 86 ? 18.403 8.824 -20.367 1.00 55.88 86 GLN A O 1
ATOM 738 N N . HIS A 1 87 ? 19.490 10.399 -21.563 1.00 56.38 87 HIS A N 1
ATOM 739 C CA . HIS A 1 87 ? 20.453 10.788 -20.526 1.00 56.38 87 HIS A CA 1
ATOM 740 C C . HIS A 1 87 ? 19.727 11.628 -19.467 1.00 56.38 87 HIS A C 1
ATOM 742 O O . HIS A 1 87 ? 19.090 12.619 -19.821 1.00 56.38 87 HIS A O 1
ATOM 748 N N . ASP A 1 88 ? 19.806 11.254 -18.188 1.00 63.16 88 ASP A N 1
ATOM 749 C CA . ASP A 1 88 ? 19.231 12.036 -17.086 1.00 63.16 88 ASP A CA 1
ATOM 750 C C . ASP A 1 88 ? 20.158 13.230 -16.776 1.00 63.16 88 ASP A C 1
ATOM 752 O O . ASP A 1 88 ? 21.295 13.017 -16.353 1.00 63.16 88 ASP A O 1
ATOM 756 N N . PRO A 1 89 ? 19.737 14.489 -16.999 1.00 58.00 89 PRO A N 1
ATOM 757 C CA . PRO A 1 89 ? 20.566 15.661 -16.719 1.00 58.00 89 PRO A CA 1
ATOM 758 C C . PRO A 1 89 ? 20.683 15.982 -15.215 1.00 58.00 89 PRO A C 1
ATOM 760 O O . PRO A 1 89 ? 21.403 16.909 -14.847 1.00 58.00 89 PRO A O 1
ATOM 763 N N . THR A 1 90 ? 19.973 15.260 -14.338 1.00 59.91 90 THR A N 1
ATOM 764 C CA . THR A 1 90 ? 19.975 15.483 -12.881 1.00 59.91 90 THR A CA 1
ATOM 765 C C . THR A 1 90 ? 20.882 14.528 -12.104 1.00 59.91 90 THR A C 1
ATOM 767 O O . THR A 1 90 ? 21.238 14.826 -10.962 1.00 59.91 90 THR A O 1
ATOM 770 N N . LEU A 1 91 ? 21.331 13.434 -12.727 1.00 56.62 91 LEU A N 1
ATOM 771 C CA . LEU A 1 91 ? 22.393 12.578 -12.201 1.00 56.62 91 LEU A CA 1
ATOM 772 C C . LEU A 1 91 ? 23.744 13.259 -12.471 1.00 56.62 91 LEU A C 1
ATOM 774 O O . LEU A 1 91 ? 24.355 13.071 -13.519 1.00 56.62 91 LEU A O 1
ATOM 778 N N . LYS A 1 92 ? 24.197 14.104 -11.536 1.00 51.38 92 LYS A N 1
ATOM 779 C CA . LYS A 1 92 ? 25.582 14.596 -11.538 1.00 51.38 92 LYS A CA 1
ATOM 780 C C . LYS A 1 92 ? 26.514 13.436 -11.170 1.00 51.38 92 LYS A C 1
ATOM 782 O O . LYS A 1 92 ? 26.304 12.813 -10.130 1.00 51.38 92 LYS A O 1
ATOM 787 N N . HIS A 1 93 ? 27.485 13.162 -12.041 1.00 54.94 93 HIS A N 1
ATOM 788 C CA . HIS A 1 93 ? 28.628 12.288 -11.764 1.00 54.94 93 HIS A CA 1
ATOM 789 C C . HIS A 1 93 ? 29.480 12.824 -10.612 1.00 54.94 93 HIS A C 1
ATOM 791 O O . HIS A 1 93 ? 29.596 14.068 -10.503 1.00 54.94 93 HIS A O 1
#

Sequence (93 aa):
MWDRVYMRSSKKTIQNYPLIFIDGPKQDNIRYCGFYMLKFVELWDGKQLPAFEPRDIPNIKKLLIHKMLSFQGNRVQWMQVLWGKQHDPTLKH

Foldseek 3Di:
DCCVPPVVPDPDDPPPDDDDDDDAADAPDPVCVVLLVVQQVVDPPVPDGDDDHNVCSVVSVVVVVVCVQPPPPDPDNVVCVVVVNDDDPPPDD